Protein AF-A0A2V6UAB2-F1 (afdb_monomer_lite)

pLDDT: mean 95.59, std 3.24, range [76.81, 98.5]

Radius of gyration: 13.26 Å; chains: 1; bounding box: 33×34×31 Å

Foldseek 3Di:
DDWDADPEAIEDPDFDDDPVRPPVCVSVVVVVVSVVVNVVVVHPHYDYDDDPPPVVRVVVQVVCVVVVRDDDPVDDDDDDDD

Structure (mmCIF, N/CA/C/O backbone):
data_AF-A0A2V6UAB2-F1
#
_entry.id   AF-A0A2V6UAB2-F1
#
loop_
_atom_site.group_PDB
_atom_site.id
_atom_site.type_symbol
_atom_site.label_atom_id
_atom_site.label_alt_id
_atom_site.label_comp_id
_atom_site.label_asym_id
_atom_site.label_entity_id
_atom_site.label_seq_id
_atom_site.pdbx_PDB_ins_code
_atom_site.Cartn_x
_atom_site.Cartn_y
_atom_site.Cartn_z
_atom_site.occupancy
_atom_site.B_iso_or_equiv
_atom_site.auth_seq_id
_atom_site.auth_comp_id
_atom_site.auth_asym_id
_atom_site.auth_atom_id
_atom_site.pdbx_PDB_model_num
ATOM 1 N N . VAL A 1 1 ? -1.604 -10.568 1.108 1.00 97.38 1 VAL A N 1
ATOM 2 C CA . VAL A 1 1 ? -1.427 -9.117 1.364 1.00 97.38 1 VAL A CA 1
ATOM 3 C C . VAL A 1 1 ? -1.449 -8.906 2.860 1.00 97.38 1 VAL A C 1
ATOM 5 O O . VAL A 1 1 ? -2.186 -9.614 3.532 1.00 97.38 1 VAL A O 1
ATOM 8 N N . ILE A 1 2 ? -0.634 -7.992 3.372 1.00 98.31 2 ILE A N 1
ATOM 9 C CA . ILE A 1 2 ? -0.663 -7.574 4.771 1.00 98.31 2 ILE A CA 1
ATOM 10 C C . ILE A 1 2 ? -0.939 -6.079 4.767 1.00 98.31 2 ILE A C 1
ATOM 12 O O . ILE A 1 2 ? -0.180 -5.308 4.176 1.00 98.31 2 ILE A O 1
ATOM 16 N N . GLY A 1 3 ? -2.028 -5.686 5.411 1.00 97.38 3 GLY A N 1
ATOM 17 C CA . GLY A 1 3 ? -2.375 -4.295 5.643 1.00 97.38 3 GLY A CA 1
ATOM 18 C C . GLY A 1 3 ? -3.011 -4.127 7.014 1.00 97.38 3 GLY A C 1
ATOM 19 O O . GLY A 1 3 ? -3.399 -5.111 7.642 1.00 97.38 3 GLY A O 1
ATOM 20 N N . GLY A 1 4 ? -3.091 -2.888 7.478 1.00 96.38 4 GLY A N 1
ATOM 21 C CA . GLY A 1 4 ? -3.629 -2.555 8.789 1.00 96.38 4 GLY A CA 1
ATOM 22 C C . GLY A 1 4 ? -4.316 -1.201 8.786 1.00 96.38 4 GLY A C 1
ATOM 23 O O . GLY A 1 4 ? -3.948 -0.310 8.023 1.00 96.38 4 GLY A O 1
ATOM 24 N N . TRP A 1 5 ? -5.319 -1.072 9.646 1.00 97.38 5 TRP A N 1
ATOM 25 C CA . TRP A 1 5 ? -5.970 0.188 9.983 1.00 97.38 5 TRP A CA 1
ATOM 26 C C . TRP A 1 5 ? -5.577 0.549 11.411 1.00 97.38 5 TRP A C 1
ATOM 28 O O . TRP A 1 5 ? -5.738 -0.273 12.312 1.00 97.38 5 TRP A O 1
ATOM 38 N N . ASP A 1 6 ? -5.041 1.752 11.593 1.00 95.12 6 ASP A N 1
ATOM 39 C CA . ASP A 1 6 ? -4.450 2.209 12.856 1.00 95.12 6 ASP A CA 1
ATOM 40 C C . ASP A 1 6 ? -5.370 3.137 13.674 1.00 95.12 6 ASP A C 1
ATOM 42 O O . ASP A 1 6 ? -4.930 3.739 14.647 1.00 95.12 6 ASP A O 1
ATOM 46 N N . GLY A 1 7 ? -6.645 3.273 13.291 1.00 95.88 7 GLY A N 1
ATOM 47 C CA . GLY A 1 7 ? -7.56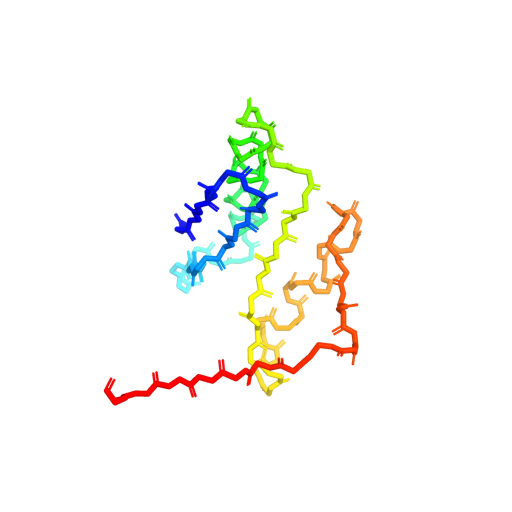9 4.249 13.885 1.00 95.88 7 GLY A CA 1
ATOM 48 C C . GLY A 1 7 ? -7.675 5.558 13.099 1.00 95.88 7 GLY A C 1
ATOM 49 O O . GLY A 1 7 ? -8.680 6.257 13.206 1.00 95.88 7 GLY A O 1
ATOM 50 N N . TRP A 1 8 ? -6.690 5.868 12.251 1.00 93.62 8 TRP A N 1
ATOM 51 C CA . TRP A 1 8 ? -6.627 7.113 11.483 1.00 93.62 8 TRP A CA 1
ATOM 52 C C . TRP A 1 8 ? -6.519 6.865 9.974 1.00 93.62 8 TRP A C 1
ATOM 54 O O . TRP A 1 8 ? -7.300 7.407 9.185 1.00 93.62 8 TRP A O 1
ATOM 64 N N . ARG A 1 9 ? -5.580 6.014 9.560 1.00 94.38 9 ARG A N 1
ATOM 65 C CA . ARG A 1 9 ? -5.305 5.661 8.166 1.00 94.38 9 ARG A CA 1
ATOM 66 C C . ARG A 1 9 ? -5.125 4.155 8.003 1.00 94.38 9 ARG A C 1
ATOM 68 O O . ARG A 1 9 ? -4.809 3.418 8.932 1.00 94.38 9 ARG A O 1
ATOM 75 N N . GLY A 1 10 ? -5.363 3.687 6.786 1.00 97.19 10 GLY A N 1
ATOM 76 C CA . GLY A 1 10 ? -5.024 2.332 6.382 1.00 97.19 10 GLY A CA 1
ATOM 77 C C . GLY A 1 10 ? -3.673 2.295 5.681 1.00 97.19 10 GLY A C 1
ATOM 78 O O . GLY A 1 10 ? -3.324 3.215 4.943 1.00 97.19 10 GLY A O 1
ATOM 79 N N . ASN A 1 11 ? -2.919 1.222 5.874 1.00 97.25 11 ASN A N 1
ATOM 80 C CA . ASN A 1 11 ? -1.645 1.009 5.202 1.00 97.25 11 ASN A CA 1
ATOM 81 C C . ASN A 1 11 ? -1.553 -0.407 4.645 1.00 97.25 11 ASN A C 1
ATOM 83 O O . ASN A 1 11 ? -1.912 -1.366 5.323 1.00 97.25 11 ASN A O 1
ATOM 87 N N . ILE A 1 12 ? -1.028 -0.546 3.427 1.00 98.12 12 ILE A N 1
ATOM 88 C CA . ILE A 1 12 ? -0.550 -1.829 2.906 1.00 98.12 12 ILE A CA 1
ATOM 89 C C . ILE A 1 12 ? 0.941 -1.932 3.213 1.00 98.12 12 ILE A C 1
ATOM 91 O O . ILE A 1 12 ? 1.748 -1.162 2.696 1.00 98.12 12 ILE A O 1
ATOM 95 N N . TYR A 1 13 ? 1.295 -2.894 4.061 1.00 97.25 13 TYR A N 1
ATOM 96 C CA . TYR A 1 13 ? 2.669 -3.137 4.498 1.00 97.25 13 TYR A CA 1
ATOM 97 C C . TYR A 1 13 ? 3.399 -4.109 3.578 1.00 97.25 13 TYR A C 1
ATOM 99 O O . TYR A 1 13 ? 4.587 -3.942 3.322 1.00 97.25 13 TYR A O 1
ATOM 107 N N . ARG A 1 14 ? 2.698 -5.145 3.094 1.00 97.50 14 ARG A N 1
ATOM 108 C CA . ARG A 1 14 ? 3.260 -6.136 2.169 1.00 97.50 14 ARG A CA 1
ATOM 109 C C . ARG A 1 14 ? 2.241 -6.571 1.129 1.00 97.50 14 ARG A C 1
ATOM 111 O O . ARG A 1 14 ? 1.107 -6.929 1.452 1.00 97.50 14 ARG A O 1
ATOM 118 N N . LEU A 1 15 ? 2.684 -6.653 -0.116 1.00 98.12 15 LEU A N 1
ATOM 119 C CA . LEU A 1 15 ? 1.941 -7.260 -1.210 1.00 98.12 15 LEU A CA 1
ATOM 120 C C . LEU A 1 15 ? 2.887 -8.155 -1.999 1.00 98.12 15 LEU A C 1
ATOM 122 O O . LEU A 1 15 ? 3.925 -7.705 -2.466 1.00 98.12 15 LEU A O 1
ATOM 126 N N . ALA A 1 16 ? 2.515 -9.421 -2.145 1.00 97.12 16 ALA A N 1
ATOM 127 C CA . ALA A 1 16 ? 3.279 -10.390 -2.907 1.00 97.12 16 ALA A CA 1
ATOM 128 C C . ALA A 1 16 ? 2.323 -11.350 -3.612 1.00 97.12 16 ALA A C 1
ATOM 130 O O . ALA A 1 16 ? 1.265 -11.697 -3.080 1.00 97.12 16 ALA A O 1
ATOM 131 N N . VAL A 1 17 ? 2.720 -11.763 -4.810 1.00 97.69 17 VAL A N 1
ATOM 132 C CA . VAL A 1 17 ? 2.102 -12.836 -5.589 1.00 97.69 17 VAL A CA 1
ATOM 133 C C . VAL A 1 17 ? 3.240 -13.698 -6.123 1.00 97.69 17 VAL A C 1
ATOM 135 O O . VAL A 1 17 ? 4.205 -13.157 -6.684 1.00 97.69 17 VAL A O 1
ATOM 138 N N . ALA A 1 18 ? 3.125 -15.015 -5.935 1.00 97.50 18 ALA A N 1
ATOM 139 C CA . ALA A 1 18 ? 4.096 -15.988 -6.426 1.00 97.50 18 ALA A CA 1
ATOM 140 C C . ALA A 1 18 ? 4.314 -15.811 -7.944 1.00 97.50 18 ALA A C 1
ATOM 142 O O . ALA A 1 18 ? 3.325 -15.561 -8.646 1.00 97.50 18 ALA A O 1
ATOM 143 N N . PRO A 1 19 ? 5.559 -15.864 -8.458 1.00 96.69 19 PRO A N 1
ATOM 144 C CA . PRO A 1 19 ? 5.872 -15.599 -9.866 1.00 96.69 19 PRO A CA 1
ATOM 145 C C . PRO A 1 19 ? 4.950 -16.304 -10.872 1.00 96.69 19 PRO A C 1
ATOM 147 O O . PRO A 1 19 ? 4.405 -15.655 -11.764 1.00 96.69 19 PRO A O 1
ATOM 150 N N . GLU A 1 20 ? 4.692 -17.589 -10.662 1.00 97.94 20 GLU A N 1
ATOM 151 C CA . GLU A 1 20 ? 3.850 -18.479 -11.465 1.00 97.94 20 GLU A CA 1
ATOM 152 C C . GLU A 1 20 ? 2.358 -18.093 -11.483 1.00 97.94 20 GLU A C 1
ATOM 154 O O . GLU A 1 20 ? 1.612 -18.453 -12.399 1.00 97.94 20 GLU A O 1
ATOM 159 N N . ALA A 1 21 ? 1.916 -17.315 -10.494 1.00 97.12 21 ALA A N 1
ATOM 160 C CA . ALA A 1 21 ? 0.541 -16.846 -10.348 1.00 97.12 21 ALA A CA 1
ATOM 161 C C . ALA A 1 21 ? 0.359 -15.370 -10.759 1.00 97.12 21 ALA A C 1
ATOM 163 O O . ALA A 1 21 ? -0.748 -14.821 -10.668 1.00 97.12 21 ALA A O 1
ATOM 164 N N . ARG A 1 22 ? 1.424 -14.690 -11.207 1.00 95.75 22 ARG A N 1
ATOM 165 C CA . ARG A 1 22 ? 1.360 -13.284 -11.642 1.00 95.75 22 ARG A CA 1
ATOM 166 C C . ARG A 1 22 ? 0.549 -13.130 -12.930 1.00 95.75 22 ARG A C 1
ATOM 168 O O . ARG A 1 22 ? 0.267 -14.086 -13.640 1.00 95.75 22 ARG A O 1
ATOM 175 N N . ARG A 1 23 ? 0.147 -11.884 -13.215 1.00 94.62 23 ARG A N 1
ATOM 176 C CA . ARG A 1 23 ? -0.646 -11.486 -14.401 1.00 94.62 23 ARG A CA 1
ATOM 177 C C . ARG A 1 23 ? -2.039 -12.130 -14.510 1.00 94.62 23 ARG A C 1
A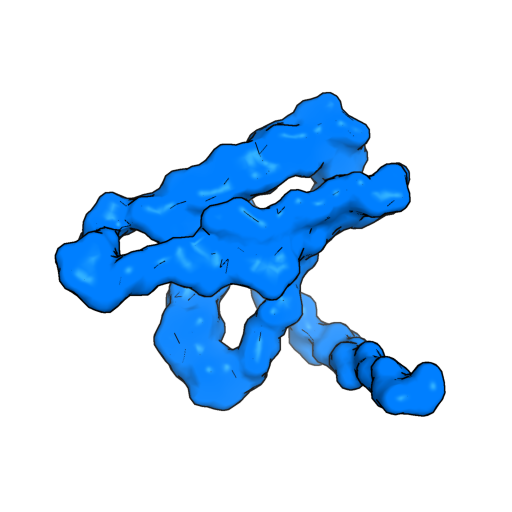TOM 179 O O . ARG A 1 23 ? -2.702 -11.978 -15.522 1.00 94.62 23 ARG A O 1
ATOM 186 N N . ARG A 1 24 ? -2.536 -12.734 -13.424 1.00 97.25 24 ARG A N 1
ATOM 187 C CA . ARG A 1 24 ? -3.904 -13.281 -13.297 1.00 97.25 24 ARG A CA 1
ATOM 188 C C . ARG A 1 24 ? -4.860 -12.376 -12.500 1.00 97.25 24 ARG A C 1
ATOM 190 O O . ARG A 1 24 ? -5.874 -12.828 -11.983 1.00 97.25 24 ARG A O 1
ATOM 197 N N . GLY A 1 25 ? -4.498 -11.106 -12.297 1.00 97.00 25 GLY A N 1
ATOM 198 C CA . GLY A 1 25 ? -5.301 -10.138 -11.530 1.00 97.00 25 GLY A CA 1
ATOM 199 C C . GLY A 1 25 ? -5.301 -10.320 -10.002 1.00 97.00 25 GLY A C 1
ATOM 200 O O . GLY A 1 25 ? -5.958 -9.551 -9.302 1.00 97.00 25 GLY A O 1
ATOM 201 N N . LEU A 1 26 ? -4.547 -11.284 -9.458 1.00 98.25 26 LEU A N 1
ATOM 202 C CA . LEU A 1 26 ? -4.535 -11.592 -8.019 1.00 98.25 26 LEU A CA 1
ATOM 203 C C . LEU A 1 26 ? -4.114 -10.406 -7.146 1.00 98.25 26 LEU A C 1
ATOM 205 O O . LEU A 1 26 ? -4.773 -10.119 -6.153 1.00 98.25 26 LEU A O 1
ATOM 209 N N . ALA A 1 27 ? -3.060 -9.679 -7.526 1.00 98.12 27 ALA A N 1
ATOM 210 C CA . ALA A 1 27 ? -2.581 -8.533 -6.753 1.00 98.12 27 ALA A CA 1
ATOM 211 C C . ALA A 1 27 ? -3.657 -7.436 -6.619 1.00 98.12 27 ALA A C 1
ATOM 213 O O . ALA A 1 27 ? -3.893 -6.945 -5.518 1.00 98.12 27 ALA A O 1
ATOM 214 N N . ARG A 1 28 ? -4.378 -7.125 -7.708 1.00 98.25 28 ARG A N 1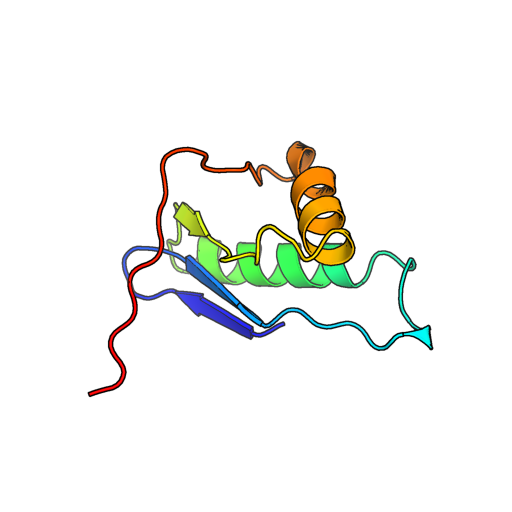
ATOM 215 C CA . ARG A 1 28 ? -5.507 -6.178 -7.703 1.00 98.25 28 ARG A CA 1
ATOM 216 C C . ARG A 1 28 ? -6.627 -6.647 -6.774 1.00 98.25 28 ARG A C 1
ATOM 218 O O . ARG A 1 28 ? -7.125 -5.853 -5.984 1.00 98.25 28 ARG A O 1
ATOM 225 N N . ARG A 1 29 ? -6.999 -7.934 -6.838 1.00 98.38 29 ARG A N 1
ATOM 226 C CA . ARG A 1 29 ? -8.017 -8.523 -5.948 1.00 98.38 29 ARG A CA 1
ATOM 227 C C . ARG A 1 29 ? -7.603 -8.407 -4.483 1.00 98.38 29 ARG A C 1
ATOM 229 O O . ARG A 1 29 ? -8.362 -7.879 -3.685 1.00 98.38 29 ARG A O 1
ATOM 236 N N . LEU A 1 30 ? -6.372 -8.793 -4.150 1.00 98.50 30 LEU A N 1
ATOM 237 C CA . LEU A 1 30 ? -5.842 -8.685 -2.789 1.00 98.50 30 LEU A CA 1
ATOM 238 C C . LEU A 1 30 ? -5.872 -7.241 -2.259 1.00 98.50 30 LEU A C 1
ATOM 240 O O . LEU A 1 30 ? -6.283 -7.020 -1.123 1.00 98.50 30 LEU A O 1
ATOM 244 N N . VAL A 1 31 ? -5.456 -6.258 -3.065 1.00 98.44 31 VAL A N 1
ATOM 245 C CA . VAL A 1 31 ? -5.490 -4.838 -2.671 1.00 98.44 31 VAL A CA 1
ATOM 246 C C . VAL A 1 31 ? -6.923 -4.349 -2.462 1.00 98.44 31 VAL A C 1
ATOM 248 O O . VAL A 1 31 ? -7.182 -3.652 -1.483 1.00 98.44 31 VAL A O 1
ATOM 251 N N . ARG A 1 32 ? -7.857 -4.729 -3.342 1.00 98.06 32 ARG A N 1
ATOM 252 C CA . ARG A 1 32 ? -9.276 -4.373 -3.210 1.00 98.06 32 ARG A CA 1
ATOM 253 C C . ARG A 1 32 ? -9.884 -4.934 -1.930 1.00 98.06 32 ARG A C 1
ATOM 255 O O . ARG A 1 32 ? -10.470 -4.163 -1.179 1.00 98.06 32 ARG A O 1
ATOM 262 N N . GLU A 1 33 ? -9.679 -6.216 -1.637 1.00 98.19 33 GLU A N 1
ATOM 263 C CA . GLU A 1 33 ? -10.194 -6.829 -0.405 1.00 98.19 33 GLU A CA 1
ATOM 264 C C . GLU A 1 33 ? -9.597 -6.175 0.847 1.00 98.19 33 GLU A C 1
ATOM 266 O O . GLU A 1 33 ? -10.323 -5.807 1.770 1.00 98.19 33 GLU A O 1
ATOM 271 N N . ALA A 1 34 ? -8.282 -5.928 0.861 1.00 98.19 34 ALA A N 1
ATOM 272 C CA . ALA A 1 34 ? -7.646 -5.216 1.967 1.00 98.19 34 ALA A CA 1
ATOM 273 C C . ALA A 1 34 ? -8.229 -3.801 2.144 1.00 98.19 34 ALA A C 1
ATOM 275 O O . ALA A 1 34 ? -8.507 -3.376 3.267 1.00 98.19 34 ALA A O 1
ATOM 276 N N . ALA A 1 35 ? -8.453 -3.076 1.045 1.00 97.50 35 ALA A N 1
ATOM 277 C CA . ALA A 1 35 ? -9.065 -1.753 1.070 1.00 97.50 35 ALA A CA 1
ATOM 278 C C . ALA A 1 35 ? -10.514 -1.790 1.573 1.00 97.50 35 ALA A C 1
ATOM 280 O O . ALA A 1 35 ? -10.891 -0.921 2.355 1.00 97.50 35 ALA A O 1
ATOM 281 N N . LEU A 1 36 ? -11.312 -2.784 1.171 1.00 97.31 36 LEU A N 1
ATOM 282 C CA . LEU A 1 36 ? -12.684 -2.974 1.651 1.00 97.31 36 LEU A CA 1
ATOM 283 C C . LEU A 1 36 ? -12.717 -3.220 3.162 1.00 97.31 36 LEU A C 1
ATOM 285 O O . LEU A 1 36 ? -13.455 -2.536 3.869 1.00 97.31 36 LEU A O 1
ATOM 289 N N . VAL A 1 37 ? -11.866 -4.116 3.671 1.00 97.62 37 VAL A N 1
ATOM 290 C CA . VAL A 1 37 ? -11.757 -4.402 5.112 1.00 97.62 37 VAL A CA 1
ATOM 291 C C . VAL A 1 37 ? -11.313 -3.168 5.904 1.00 97.62 37 VAL A C 1
ATOM 293 O O . VAL A 1 37 ? -11.827 -2.907 6.988 1.00 97.62 37 VAL A O 1
ATOM 296 N N . MET A 1 38 ? -10.368 -2.378 5.387 1.00 97.25 38 MET A N 1
ATOM 297 C CA . MET A 1 38 ? -9.947 -1.143 6.060 1.00 97.25 38 MET A CA 1
ATOM 298 C C . MET A 1 38 ? -11.041 -0.068 6.020 1.00 97.25 38 MET A C 1
ATOM 300 O O . MET A 1 38 ? -11.273 0.604 7.024 1.00 97.25 38 MET A O 1
ATOM 304 N N . LYS A 1 39 ? -11.750 0.080 4.894 1.00 95.94 39 LYS A N 1
ATOM 305 C CA . LYS A 1 39 ? -12.863 1.032 4.751 1.00 95.94 39 LYS A CA 1
ATOM 306 C C . LYS A 1 39 ? -14.036 0.687 5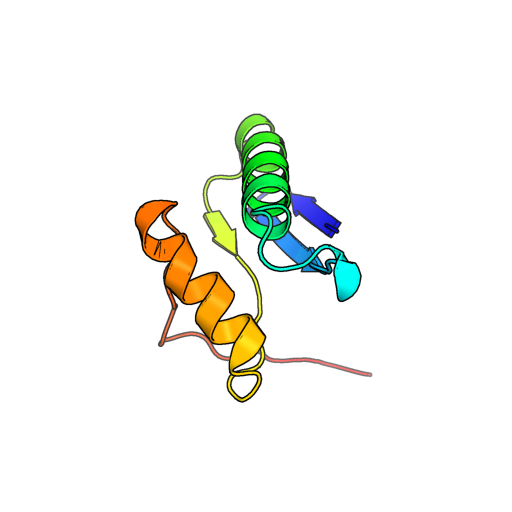.664 1.00 95.94 39 LYS A C 1
ATOM 308 O O . LYS A 1 39 ? -14.592 1.597 6.271 1.00 95.94 39 LYS A O 1
ATOM 313 N N . SER A 1 40 ? -14.374 -0.595 5.824 1.00 97.06 40 SER A N 1
ATOM 314 C CA . SER A 1 40 ? -15.451 -1.016 6.734 1.00 97.06 40 SER A CA 1
ATOM 315 C C . SER A 1 40 ? -15.144 -0.706 8.205 1.00 97.06 40 SER A C 1
ATOM 317 O O . SER A 1 40 ? -16.061 -0.510 8.994 1.00 97.06 40 SER A O 1
ATOM 319 N N . LYS A 1 41 ? -13.860 -0.575 8.562 1.00 96.25 41 LYS A N 1
ATOM 320 C CA . LYS A 1 41 ? -13.390 -0.124 9.883 1.00 96.25 41 LYS A CA 1
ATOM 321 C C . LYS A 1 41 ? -13.288 1.404 10.021 1.00 96.25 41 LYS A C 1
ATOM 323 O O . LYS A 1 41 ? -12.863 1.887 11.060 1.00 96.25 41 LYS A O 1
ATOM 328 N N . GLY A 1 42 ? -13.657 2.175 8.994 1.00 95.88 42 GLY A N 1
ATOM 329 C CA . GLY A 1 42 ? -13.577 3.642 8.993 1.00 95.88 42 GLY A CA 1
ATOM 330 C C . GLY A 1 42 ? -12.322 4.220 8.328 1.00 95.88 42 GLY A C 1
ATOM 331 O O . GLY A 1 42 ? -12.108 5.432 8.364 1.00 95.88 42 GLY A O 1
ATOM 332 N N . GLY A 1 43 ? -11.490 3.393 7.688 1.00 95.00 43 GLY A N 1
ATOM 333 C CA . GLY A 1 43 ? -10.307 3.839 6.953 1.00 95.00 43 GLY A CA 1
ATOM 334 C C . GLY A 1 43 ? -10.666 4.682 5.725 1.00 95.00 43 GLY A C 1
ATOM 335 O O . GLY A 1 43 ? -11.040 4.144 4.686 1.00 95.00 43 GLY A O 1
ATOM 336 N N . ARG A 1 44 ? -10.521 6.010 5.827 1.00 93.56 44 ARG A N 1
ATOM 337 C CA . ARG A 1 44 ? -10.794 6.953 4.721 1.00 93.56 44 ARG A CA 1
ATOM 338 C C . ARG A 1 44 ? -9.593 7.181 3.809 1.00 93.56 44 ARG A C 1
ATOM 340 O O . ARG A 1 44 ? -9.757 7.326 2.602 1.00 93.56 44 ARG A O 1
ATOM 347 N N . ARG A 1 45 ? -8.387 7.213 4.383 1.00 94.81 45 ARG A N 1
ATOM 348 C CA . ARG A 1 45 ? -7.124 7.381 3.654 1.00 94.81 45 ARG A CA 1
ATOM 349 C C . ARG A 1 45 ? -6.327 6.090 3.736 1.00 94.81 45 ARG A C 1
ATOM 351 O O . ARG A 1 45 ? -6.057 5.618 4.837 1.00 94.81 45 ARG A O 1
ATOM 358 N N . LEU A 1 46 ? -5.966 5.541 2.580 1.00 97.19 46 LEU A N 1
ATOM 359 C CA . LEU A 1 46 ? -5.148 4.338 2.461 1.00 97.19 46 LEU A CA 1
ATOM 360 C C . LEU A 1 46 ? -3.829 4.690 1.774 1.00 97.19 46 LEU A C 1
ATOM 362 O O . LEU A 1 46 ? -3.823 5.481 0.832 1.00 97.19 46 LEU A O 1
ATOM 366 N N . SER A 1 47 ? -2.727 4.103 2.229 1.00 96.44 47 SER A N 1
ATOM 367 C CA . SER A 1 47 ? -1.406 4.312 1.635 1.00 96.44 47 SER A CA 1
ATOM 368 C C . SER A 1 47 ? -0.622 3.016 1.472 1.00 96.44 47 SER A C 1
ATOM 370 O O . SER A 1 47 ? -0.834 2.029 2.174 1.00 96.44 47 SER A O 1
ATOM 372 N N . ALA A 1 48 ? 0.304 3.034 0.523 1.00 97.06 48 ALA A N 1
ATOM 373 C CA . ALA A 1 48 ? 1.336 2.028 0.357 1.00 97.06 48 ALA A CA 1
ATOM 374 C C . ALA A 1 48 ? 2.653 2.756 0.092 1.00 97.06 48 ALA A C 1
ATOM 376 O O . ALA A 1 48 ? 2.681 3.744 -0.642 1.00 97.06 48 ALA A O 1
ATOM 377 N N . LEU A 1 49 ? 3.733 2.286 0.709 1.00 95.81 49 LEU A N 1
ATOM 378 C CA . LEU A 1 49 ? 5.071 2.793 0.433 1.00 95.81 49 LEU A CA 1
ATOM 379 C C . LEU A 1 49 ? 5.712 1.893 -0.614 1.00 95.81 49 LEU A C 1
ATOM 381 O O . LEU A 1 49 ? 5.774 0.678 -0.441 1.00 95.81 49 LEU A O 1
ATOM 385 N N . VAL A 1 50 ? 6.164 2.509 -1.699 1.00 95.75 50 VAL A N 1
ATOM 386 C CA . VAL A 1 50 ? 6.731 1.822 -2.856 1.00 95.75 50 VAL A CA 1
ATOM 387 C C . VAL A 1 50 ? 8.109 2.400 -3.106 1.00 95.75 50 VAL A C 1
ATOM 389 O O . VAL A 1 50 ? 8.291 3.618 -3.130 1.00 95.75 50 VAL A O 1
ATOM 392 N N . GLU A 1 51 ? 9.086 1.521 -3.265 1.00 93.94 51 GLU A N 1
ATOM 393 C CA . GLU A 1 51 ? 10.442 1.908 -3.613 1.00 93.94 51 GLU A CA 1
ATOM 394 C C . GLU A 1 51 ? 10.479 2.461 -5.041 1.00 93.94 51 GLU A C 1
ATOM 396 O O . GLU A 1 51 ? 10.023 1.816 -5.983 1.00 93.94 51 GLU A O 1
ATOM 401 N N . ARG A 1 52 ? 10.987 3.690 -5.207 1.00 91.44 52 ARG A N 1
ATOM 402 C CA . ARG A 1 52 ? 10.885 4.433 -6.477 1.00 91.44 52 ARG A CA 1
ATOM 403 C C . ARG A 1 52 ? 11.542 3.726 -7.661 1.00 91.44 52 ARG A C 1
ATOM 405 O O . ARG A 1 52 ? 11.093 3.921 -8.785 1.00 91.44 52 ARG A O 1
ATOM 412 N N . HIS A 1 53 ? 12.596 2.951 -7.419 1.00 92.62 53 HIS A N 1
ATOM 413 C CA . HIS A 1 53 ? 13.338 2.257 -8.471 1.00 92.62 53 HIS A CA 1
ATOM 414 C C . HIS A 1 53 ? 12.809 0.844 -8.758 1.00 92.62 53 HIS A C 1
ATOM 416 O O . HIS A 1 53 ? 13.222 0.228 -9.737 1.00 92.62 53 HIS A O 1
ATOM 422 N N . GLU A 1 54 ? 11.839 0.353 -7.984 1.00 95.25 54 GLU A N 1
ATOM 423 C CA . GLU A 1 54 ? 11.191 -0.932 -8.238 1.00 95.25 54 GLU A CA 1
ATOM 424 C C . GLU A 1 54 ? 10.106 -0.796 -9.311 1.00 95.25 54 GLU A C 1
ATOM 426 O O . GLU A 1 54 ? 8.905 -0.758 -9.030 1.00 95.25 54 GLU A O 1
ATOM 431 N N . ALA A 1 55 ? 10.535 -0.725 -10.576 1.00 95.62 55 ALA A N 1
ATOM 432 C CA . ALA A 1 55 ? 9.674 -0.447 -11.729 1.00 95.62 55 ALA A CA 1
ATOM 433 C C . ALA A 1 55 ? 8.442 -1.368 -11.813 1.00 95.62 55 ALA A C 1
ATOM 435 O O . ALA A 1 55 ? 7.351 -0.925 -12.172 1.00 95.62 55 ALA A O 1
ATOM 436 N N . HIS A 1 56 ? 8.588 -2.644 -11.445 1.00 94.50 56 HIS A N 1
ATOM 437 C CA . HIS A 1 56 ? 7.483 -3.602 -11.465 1.00 94.50 56 HIS A CA 1
ATOM 438 C C . HIS A 1 56 ? 6.413 -3.292 -10.403 1.00 94.50 56 HIS A C 1
ATOM 440 O O . HIS A 1 56 ? 5.219 -3.460 -10.662 1.00 94.50 56 HIS A O 1
ATOM 446 N N . ALA A 1 57 ? 6.832 -2.837 -9.219 1.00 96.44 57 ALA A N 1
ATOM 447 C CA . ALA A 1 57 ? 5.939 -2.455 -8.137 1.00 96.44 57 ALA A CA 1
ATOM 448 C C . ALA A 1 57 ? 5.280 -1.111 -8.451 1.00 96.44 57 ALA A C 1
ATOM 450 O O . ALA A 1 57 ? 4.060 -0.995 -8.371 1.00 96.44 57 ALA A O 1
ATOM 451 N N . VAL A 1 58 ? 6.071 -0.127 -8.887 1.00 96.69 58 VAL A N 1
ATOM 452 C CA . VAL A 1 58 ? 5.585 1.184 -9.330 1.00 96.69 58 VAL A CA 1
ATOM 453 C C . VAL A 1 58 ? 4.528 1.031 -10.424 1.00 96.69 58 VAL A C 1
ATOM 455 O O . VAL A 1 58 ? 3.408 1.506 -10.255 1.00 96.69 58 VAL A O 1
ATOM 458 N N . GLY A 1 59 ? 4.824 0.272 -11.483 1.00 96.88 59 GLY A N 1
ATOM 459 C CA . GLY A 1 59 ? 3.878 0.036 -12.573 1.00 96.88 59 GLY A CA 1
ATOM 460 C C . GLY A 1 59 ? 2.598 -0.681 -12.132 1.00 96.88 59 GLY A C 1
ATOM 461 O O . GLY A 1 59 ? 1.530 -0.426 -12.683 1.00 96.88 59 GLY A O 1
ATOM 462 N N . PHE A 1 60 ? 2.664 -1.549 -11.115 1.00 97.75 60 PHE A N 1
ATOM 463 C CA . PHE A 1 60 ? 1.463 -2.145 -10.527 1.00 97.75 60 PHE A CA 1
ATOM 464 C C . PHE A 1 60 ? 0.590 -1.104 -9.813 1.00 97.75 60 PHE A C 1
ATOM 466 O O . PHE A 1 60 ? -0.624 -1.112 -10.001 1.00 97.75 60 PHE A O 1
ATOM 473 N N . TRP A 1 61 ? 1.180 -0.224 -9.002 1.00 97.88 61 TRP A N 1
ATOM 474 C CA . TRP A 1 61 ? 0.418 0.794 -8.274 1.00 97.88 61 TRP A CA 1
ATOM 475 C C . TRP A 1 61 ? -0.126 1.886 -9.195 1.00 97.88 61 TRP A C 1
ATOM 477 O O . TRP A 1 61 ? -1.268 2.300 -9.009 1.00 97.88 61 TRP A O 1
ATOM 487 N N . ASP A 1 62 ? 0.626 2.279 -10.225 1.00 97.06 62 ASP A N 1
ATOM 488 C CA . ASP A 1 62 ? 0.151 3.206 -11.258 1.00 97.06 62 ASP A CA 1
ATOM 489 C C . ASP A 1 62 ? -1.026 2.593 -12.051 1.00 97.06 62 ASP A C 1
ATOM 491 O O . ASP A 1 62 ? -2.012 3.273 -12.327 1.00 97.06 62 ASP A O 1
ATOM 495 N N . TYR A 1 63 ? -0.998 1.281 -12.331 1.00 97.06 63 TYR A N 1
ATOM 496 C CA . TYR A 1 63 ? -2.128 0.562 -12.943 1.00 97.06 63 TYR A CA 1
ATOM 497 C C . TYR A 1 63 ? -3.412 0.599 -12.088 1.00 97.06 63 TYR A C 1
ATOM 499 O O . TYR A 1 63 ? -4.514 0.505 -12.625 1.00 97.06 63 TYR A O 1
ATOM 507 N N . LEU A 1 64 ? -3.307 0.774 -10.766 1.00 98.00 64 LEU A N 1
ATOM 508 C CA . LEU A 1 64 ? -4.464 0.902 -9.871 1.00 98.00 64 LEU A CA 1
ATOM 509 C C . LEU A 1 64 ? -5.041 2.331 -9.801 1.00 98.00 64 LEU A C 1
ATOM 511 O O . LEU A 1 64 ? -5.883 2.601 -8.938 1.00 98.00 64 LEU A O 1
ATOM 515 N N . ALA A 1 65 ? -4.650 3.236 -10.705 1.00 97.06 65 ALA A N 1
ATOM 516 C CA . ALA A 1 65 ? -5.184 4.598 -10.774 1.00 97.06 65 ALA A CA 1
ATOM 517 C C . ALA A 1 65 ? -6.714 4.659 -10.878 1.00 97.06 65 ALA A C 1
ATOM 519 O O . ALA A 1 65 ? -7.352 5.449 -10.178 1.00 97.06 65 ALA A O 1
ATOM 520 N N . GLU A 1 66 ? -7.313 3.778 -11.680 1.00 93.69 66 GLU A N 1
ATOM 521 C CA . GLU A 1 66 ? -8.772 3.666 -11.816 1.00 93.69 66 GLU A CA 1
ATOM 522 C C . GLU A 1 66 ? -9.452 3.128 -10.547 1.00 93.69 66 GLU A C 1
ATOM 524 O O . GLU A 1 66 ? -10.629 3.384 -10.313 1.00 93.69 66 GLU A O 1
ATOM 529 N N . ASP A 1 67 ? -8.711 2.420 -9.690 1.00 95.38 67 ASP A N 1
ATOM 530 C CA . ASP A 1 67 ? -9.176 1.971 -8.372 1.00 95.38 67 ASP A CA 1
ATOM 531 C C . ASP A 1 67 ? -8.978 3.044 -7.279 1.00 95.38 67 ASP A C 1
ATOM 533 O O . ASP A 1 67 ? -9.202 2.783 -6.094 1.00 95.38 67 ASP A O 1
ATOM 537 N N . GLY A 1 68 ? -8.562 4.255 -7.666 1.00 95.38 68 GLY A N 1
ATOM 538 C CA . GLY A 1 68 ? -8.395 5.407 -6.780 1.00 95.38 68 GLY A CA 1
ATOM 539 C C . GLY A 1 68 ? -7.018 5.522 -6.123 1.00 95.38 68 GLY A C 1
ATOM 540 O O . GLY A 1 68 ? -6.831 6.398 -5.278 1.00 95.38 68 GLY A O 1
ATOM 541 N N . TRP A 1 69 ? 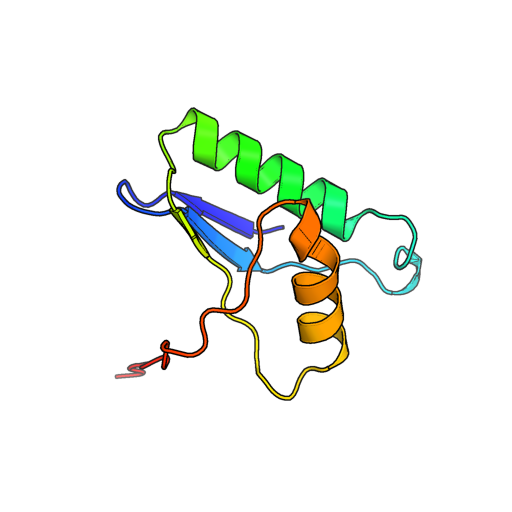-6.050 4.680 -6.494 1.00 96.62 69 TRP A N 1
ATOM 542 C CA . TRP A 1 69 ? -4.673 4.784 -6.004 1.00 96.62 69 TRP A CA 1
ATOM 543 C C . TRP A 1 69 ? -3.895 5.802 -6.827 1.00 96.62 69 TRP A C 1
ATOM 545 O O . TRP A 1 69 ? -3.861 5.724 -8.045 1.00 96.62 69 TRP A O 1
ATOM 555 N N . ARG A 1 70 ? -3.254 6.776 -6.186 1.00 95.00 70 ARG A N 1
ATOM 556 C CA . ARG A 1 70 ? -2.462 7.789 -6.893 1.00 95.00 70 ARG A CA 1
ATOM 557 C C . ARG A 1 70 ? -1.129 7.982 -6.203 1.00 95.00 70 ARG A C 1
ATOM 559 O O . ARG A 1 70 ? -1.044 7.886 -4.978 1.00 95.00 70 ARG A O 1
ATOM 566 N N . ARG A 1 71 ? -0.102 8.271 -6.999 1.00 92.62 71 ARG A N 1
ATOM 567 C CA . ARG A 1 71 ? 1.207 8.660 -6.484 1.00 92.62 71 ARG A CA 1
ATOM 568 C C . ARG A 1 71 ? 1.080 9.987 -5.737 1.00 92.62 71 ARG A C 1
ATOM 570 O O . ARG A 1 71 ? 0.502 10.938 -6.255 1.00 92.62 71 ARG A O 1
ATOM 577 N N . ASP A 1 72 ? 1.629 10.037 -4.530 1.00 92.25 72 ASP A N 1
ATOM 578 C CA . ASP A 1 72 ? 1.812 11.279 -3.783 1.00 92.25 72 ASP A CA 1
ATOM 579 C C . ASP A 1 72 ? 3.254 11.756 -3.991 1.00 92.25 72 ASP A C 1
ATOM 581 O O . ASP A 1 72 ? 4.190 11.206 -3.410 1.00 92.25 72 ASP A O 1
ATOM 585 N N . GLU A 1 73 ? 3.445 12.741 -4.869 1.00 87.94 73 GLU A N 1
ATOM 586 C CA . GLU A 1 73 ? 4.776 13.271 -5.213 1.00 87.94 73 GLU A CA 1
ATOM 587 C C . GLU A 1 73 ? 5.399 14.115 -4.097 1.00 87.94 73 GLU A C 1
ATOM 589 O O . GLU A 1 73 ? 6.594 14.395 -4.122 1.00 87.94 73 GLU A O 1
ATOM 594 N N . ARG A 1 74 ? 4.606 14.515 -3.099 1.00 89.00 74 ARG A N 1
ATOM 595 C CA . ARG A 1 74 ? 5.048 15.410 -2.023 1.00 89.00 74 ARG A CA 1
ATOM 596 C C . ARG A 1 74 ? 5.632 14.651 -0.835 1.00 89.00 74 ARG A C 1
ATOM 598 O O . ARG A 1 74 ? 6.101 15.272 0.115 1.00 89.00 74 ARG A O 1
ATOM 605 N N . MET A 1 75 ? 5.566 13.320 -0.854 1.00 86.81 75 MET A N 1
ATOM 606 C CA . MET A 1 75 ? 5.865 12.496 0.309 1.00 86.81 75 MET A CA 1
ATOM 607 C C . MET A 1 75 ? 7.300 11.956 0.296 1.00 86.81 75 MET A C 1
ATOM 609 O O . MET A 1 75 ? 7.719 11.251 -0.624 1.00 86.81 75 MET A O 1
ATOM 613 N N . THR A 1 76 ? 8.018 12.197 1.394 1.00 89.50 76 THR A N 1
ATOM 614 C CA . THR A 1 76 ? 9.312 11.574 1.710 1.00 89.50 76 THR A CA 1
ATOM 615 C C . THR A 1 76 ? 9.161 10.678 2.936 1.00 89.50 76 THR A C 1
ATOM 617 O O . THR A 1 76 ? 8.478 11.031 3.896 1.00 89.50 76 THR A O 1
ATOM 620 N N . ARG A 1 77 ? 9.792 9.498 2.916 1.00 90.81 77 ARG A N 1
ATOM 621 C CA . ARG A 1 77 ? 9.796 8.562 4.046 1.00 90.81 77 ARG A CA 1
ATOM 622 C C . ARG A 1 77 ? 11.028 8.803 4.917 1.00 90.81 77 ARG A C 1
ATOM 624 O O . ARG A 1 77 ? 12.142 8.675 4.426 1.00 90.81 77 ARG A O 1
ATOM 631 N N . TYR A 1 78 ? 10.808 9.055 6.202 1.00 92.25 78 TYR A N 1
ATOM 632 C CA . TYR A 1 78 ? 11.840 8.996 7.238 1.00 92.25 78 TYR A CA 1
ATOM 633 C C . TYR A 1 78 ? 11.758 7.647 7.958 1.00 92.25 78 TYR A C 1
ATOM 635 O O . TYR A 1 78 ? 10.666 7.091 8.116 1.00 92.25 78 TYR A O 1
ATOM 643 N N . ILE A 1 79 ? 12.904 7.108 8.361 1.00 93.12 79 ILE A N 1
ATOM 644 C CA . ILE A 1 79 ? 13.018 5.893 9.173 1.00 93.12 79 ILE A CA 1
ATOM 645 C C . ILE A 1 79 ? 13.985 6.169 10.326 1.00 93.12 79 ILE A C 1
ATOM 647 O O . ILE A 1 79 ? 14.898 6.974 10.173 1.00 93.12 79 ILE A O 1
ATOM 651 N N . SER A 1 80 ? 13.773 5.507 11.457 1.00 94.62 80 SER A N 1
ATOM 652 C CA . SER A 1 80 ? 14.736 5.411 12.554 1.00 94.62 80 SER A CA 1
ATOM 653 C C . SER A 1 80 ? 14.978 3.925 12.809 1.00 94.62 80 SER A C 1
ATOM 655 O O . SER A 1 80 ? 14.065 3.111 12.630 1.00 94.62 80 SER A O 1
ATOM 657 N N . THR A 1 81 ? 16.220 3.579 13.123 1.00 93.31 81 THR A N 1
ATOM 658 C CA . THR A 1 81 ? 16.692 2.202 13.335 1.00 93.31 81 THR A CA 1
ATOM 659 C C . THR A 1 81 ? 17.345 2.024 14.704 1.00 93.31 81 THR A C 1
ATOM 661 O O . THR A 1 81 ? 17.978 0.995 14.926 1.00 93.31 81 THR A O 1
ATOM 664 N N . ASP A 1 82 ? 17.211 3.032 15.566 1.00 76.81 82 ASP A N 1
ATOM 665 C CA . ASP A 1 82 ? 17.868 3.135 16.870 1.00 76.81 82 ASP A CA 1
ATOM 666 C C . ASP A 1 82 ? 16.992 2.572 17.997 1.00 76.81 82 ASP A C 1
ATO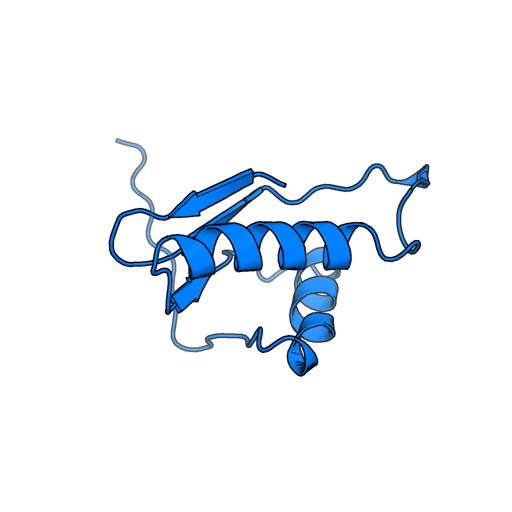M 668 O O . ASP A 1 82 ? 15.744 2.692 17.901 1.00 76.81 82 ASP A O 1
#

Secondary structure (DSSP, 8-state):
-EEEE-SS-EEEEE----GGGTTSSHHHHHHHHHHHHHHHTT---EEE---TT-HHHHHHHHHGGGGT----TT--------

Sequence (82 aa):
VIGGWDGWRGNIYRLAVAPEARRRGLARRLVREAALVMKSKGGRRLSALVERHEAHAVGFWDYLAEDGWRRDERMTRYISTD